Protein AF-A0A1E5NGZ7-F1 (afdb_monomer_lite)

Secondary structure (DSSP, 8-state):
---EEEEGGGTEEEETTTEEEEEE-SS-TTEEEEEETTS-EEEEE-SSHHHHHHHHHHHHHHHHT---

Organism: NCBI:txid1287055

Structure (mmCIF, N/CA/C/O backbone):
data_AF-A0A1E5NGZ7-F1
#
_entry.id   AF-A0A1E5NGZ7-F1
#
loop_
_atom_site.group_PDB
_atom_site.id
_atom_site.type_symbol
_atom_site.label_atom_id
_atom_site.label_alt_id
_atom_site.label_comp_id
_atom_site.label_asym_id
_atom_site.label_entity_id
_atom_site.label_seq_id
_atom_site.pdbx_PDB_ins_code
_atom_site.Cartn_x
_atom_site.Cartn_y
_atom_site.Cartn_z
_atom_site.occupancy
_atom_site.B_iso_or_equiv
_atom_site.auth_seq_id
_atom_site.auth_comp_id
_atom_site.auth_asym_id
_atom_site.auth_atom_id
_atom_site.pdbx_PDB_model_num
ATOM 1 N N . MET A 1 1 ? -17.646 9.050 13.945 1.00 52.53 1 MET A N 1
ATOM 2 C CA . MET A 1 1 ? -17.863 8.826 12.498 1.00 52.53 1 MET A CA 1
ATOM 3 C C . MET A 1 1 ? -16.540 8.426 11.880 1.00 52.53 1 MET A C 1
ATOM 5 O O . MET A 1 1 ? -15.594 9.200 11.995 1.00 52.53 1 MET A O 1
ATOM 9 N N . SER A 1 2 ? -16.461 7.238 11.276 1.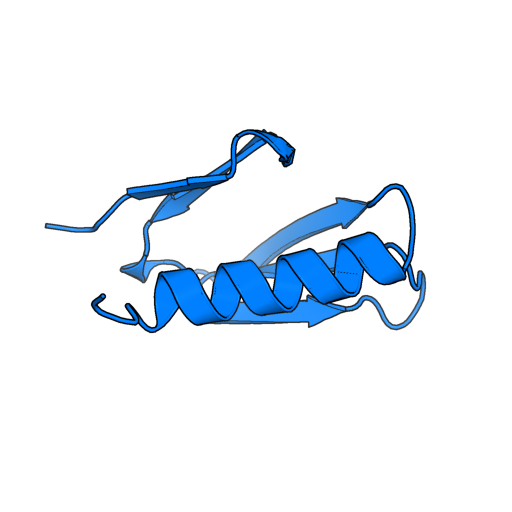00 65.62 2 SER A N 1
ATOM 10 C CA . SER A 1 2 ? -15.227 6.801 10.622 1.00 65.62 2 SER A CA 1
ATOM 11 C C . SER A 1 2 ? -14.954 7.650 9.383 1.00 65.62 2 SER A C 1
ATOM 13 O O . SER A 1 2 ? -15.855 7.914 8.585 1.00 65.62 2 SER A O 1
ATOM 15 N N . LYS A 1 3 ? -13.721 8.139 9.239 1.00 79.50 3 LYS A N 1
ATOM 16 C CA . LYS A 1 3 ? -13.336 8.989 8.109 1.00 79.50 3 LYS A CA 1
ATOM 17 C C . LYS A 1 3 ? -12.885 8.104 6.953 1.00 79.50 3 LYS A C 1
ATOM 19 O O . LYS A 1 3 ? -11.830 7.483 7.039 1.00 79.50 3 LYS A O 1
ATOM 24 N N . LEU A 1 4 ? -13.638 8.084 5.857 1.00 82.81 4 LEU A N 1
ATOM 25 C CA . LEU A 1 4 ? -13.231 7.365 4.651 1.00 82.81 4 LEU A CA 1
ATOM 26 C C . LEU A 1 4 ? -12.010 8.050 4.011 1.00 82.81 4 LEU A C 1
ATOM 28 O O . LEU A 1 4 ? -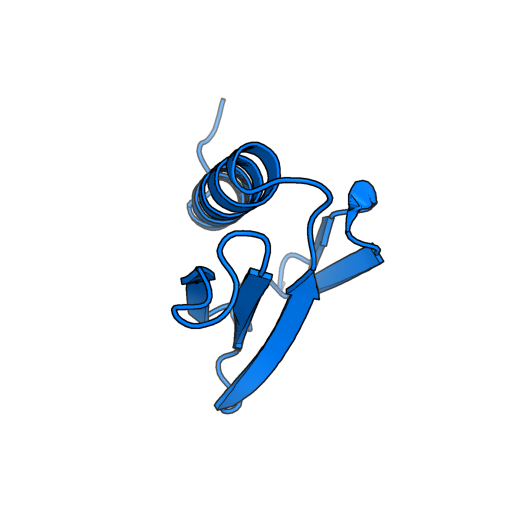12.030 9.242 3.685 1.00 82.81 4 LEU A O 1
ATOM 32 N N . ILE A 1 5 ? -10.932 7.297 3.814 1.00 81.69 5 ILE A N 1
ATOM 33 C CA . ILE A 1 5 ? -9.730 7.727 3.108 1.00 81.69 5 ILE A CA 1
ATOM 34 C C . ILE A 1 5 ? -9.796 7.190 1.683 1.00 81.69 5 ILE A C 1
ATOM 36 O O . ILE A 1 5 ? -9.650 5.999 1.442 1.00 81.69 5 ILE A O 1
ATOM 40 N N . HIS A 1 6 ? -9.958 8.102 0.723 1.00 81.50 6 HIS A N 1
ATOM 41 C CA . HIS A 1 6 ? -9.898 7.775 -0.699 1.00 81.50 6 HIS A CA 1
ATOM 42 C C . HIS A 1 6 ? -8.529 8.155 -1.284 1.00 81.50 6 HIS A C 1
ATOM 44 O O . HIS A 1 6 ? -8.037 9.276 -1.080 1.00 81.50 6 HIS A O 1
ATOM 50 N N . ILE A 1 7 ? -7.922 7.235 -2.029 1.00 79.75 7 ILE A N 1
ATOM 51 C CA . ILE A 1 7 ? -6.673 7.405 -2.772 1.00 79.75 7 ILE A CA 1
ATOM 52 C C . ILE A 1 7 ? -6.955 7.104 -4.242 1.00 79.75 7 ILE A C 1
ATOM 54 O O . ILE A 1 7 ? -6.656 6.030 -4.756 1.00 79.75 7 ILE A O 1
ATOM 58 N N . LYS A 1 8 ? -7.535 8.091 -4.933 1.00 78.81 8 LYS A N 1
ATOM 59 C CA . LYS A 1 8 ? -8.026 7.954 -6.316 1.00 78.81 8 LYS A CA 1
ATOM 60 C C . LYS A 1 8 ? -6.988 7.375 -7.284 1.00 78.81 8 LYS A C 1
ATOM 62 O O . LYS A 1 8 ? -7.314 6.510 -8.080 1.00 78.81 8 LYS A O 1
ATOM 67 N N . LYS A 1 9 ? -5.726 7.813 -7.190 1.00 79.06 9 LYS A N 1
ATOM 68 C CA . LYS A 1 9 ? -4.642 7.336 -8.072 1.00 79.06 9 LYS A CA 1
ATOM 69 C C . LYS A 1 9 ? -4.277 5.859 -7.876 1.00 79.06 9 LYS A C 1
ATOM 71 O O . LYS A 1 9 ? -3.626 5.303 -8.750 1.00 79.06 9 LYS A O 1
ATOM 76 N N . LEU A 1 10 ? -4.648 5.264 -6.743 1.00 75.19 10 LEU A N 1
ATOM 77 C CA . LEU A 1 10 ? -4.454 3.842 -6.456 1.00 75.19 10 LEU A CA 1
ATOM 78 C C . LEU A 1 10 ? -5.755 3.039 -6.585 1.00 75.19 10 LEU A C 1
ATOM 80 O O . LEU A 1 10 ? -5.741 1.846 -6.318 1.00 75.19 10 LEU A O 1
ATOM 84 N N . GLY A 1 11 ? -6.879 3.683 -6.932 1.00 79.94 11 GLY A N 1
ATOM 85 C CA . GLY A 1 11 ? -8.194 3.033 -6.936 1.00 79.94 11 GLY A CA 1
ATOM 86 C C . GLY A 1 11 ? -8.596 2.472 -5.569 1.00 79.94 11 GLY A C 1
ATOM 87 O O . GLY A 1 11 ? -9.382 1.537 -5.502 1.00 79.94 11 GLY A O 1
ATOM 88 N N . LEU A 1 12 ? -8.030 3.009 -4.484 1.00 81.25 12 LEU A N 1
ATOM 89 C CA . LEU A 1 12 ? -8.139 2.424 -3.154 1.00 81.25 12 LEU A CA 1
ATOM 90 C C . LEU A 1 12 ? -8.916 3.3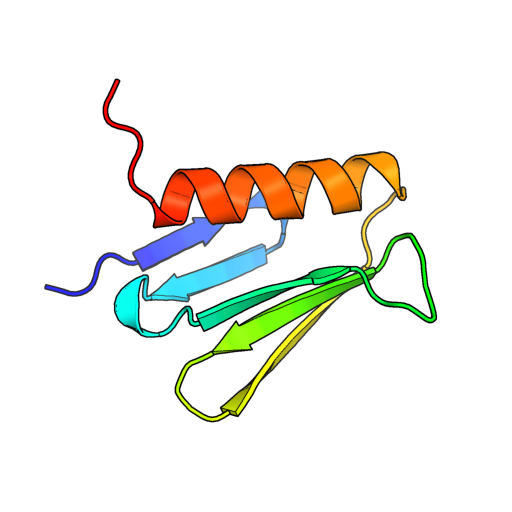54 -2.222 1.00 81.25 12 LEU A C 1
ATOM 92 O O . LEU A 1 12 ? -8.590 4.539 -2.094 1.00 81.25 12 LEU A O 1
ATOM 96 N N . ALA A 1 13 ? -9.917 2.805 -1.544 1.00 83.94 13 ALA A N 1
ATOM 97 C CA . ALA A 1 13 ? -10.647 3.465 -0.474 1.00 83.94 13 ALA A CA 1
ATOM 98 C C . ALA A 1 13 ? -10.652 2.563 0.763 1.00 83.94 13 ALA A C 1
ATOM 100 O O . ALA A 1 13 ? -10.812 1.353 0.642 1.00 83.94 13 ALA A O 1
ATOM 101 N N . PHE A 1 14 ? -10.458 3.145 1.940 1.00 84.06 14 PHE A N 1
ATOM 102 C CA . PHE A 1 14 ? -10.543 2.425 3.209 1.00 84.06 14 PHE A CA 1
ATOM 103 C C . PHE A 1 14 ? -10.979 3.368 4.321 1.00 84.06 14 PHE A C 1
ATOM 105 O O . PHE A 1 14 ? -10.727 4.575 4.255 1.00 84.06 14 PHE A O 1
ATOM 112 N N . ASN A 1 15 ? -11.629 2.836 5.350 1.00 84.50 15 ASN A N 1
ATOM 113 C CA . ASN A 1 15 ? -11.926 3.619 6.540 1.00 84.50 15 ASN A CA 1
ATOM 114 C C . ASN A 1 15 ? -10.646 3.851 7.332 1.00 84.50 15 ASN A C 1
ATOM 116 O O . ASN A 1 15 ? -9.826 2.949 7.486 1.00 84.50 15 ASN A O 1
ATOM 120 N N . LYS A 1 16 ? -10.482 5.066 7.854 1.00 82.81 16 LYS A N 1
ATOM 121 C CA . LYS A 1 16 ? -9.325 5.423 8.674 1.00 82.81 16 LYS A CA 1
ATOM 122 C C . LYS A 1 16 ? -9.149 4.472 9.863 1.00 82.81 16 LYS A C 1
ATOM 124 O O . LYS A 1 16 ? -8.021 4.109 10.170 1.00 82.81 16 LYS A O 1
ATOM 129 N N . ASP A 1 17 ? -10.251 4.078 10.491 1.00 85.50 17 ASP A N 1
ATOM 130 C CA . ASP A 1 17 ? -10.216 3.227 11.682 1.00 85.50 17 ASP A CA 1
ATOM 131 C C . ASP A 1 17 ? -9.858 1.774 11.330 1.00 85.50 17 ASP A C 1
ATOM 133 O O . ASP A 1 17 ? -9.209 1.100 12.121 1.00 85.50 17 ASP A O 1
ATOM 137 N N . ASP A 1 18 ? -10.166 1.331 10.106 1.00 87.06 18 ASP A N 1
ATOM 138 C CA . ASP A 1 18 ? -9.818 -0.008 9.620 1.00 87.06 18 ASP A CA 1
ATOM 139 C C . ASP A 1 18 ? -8.341 -0.107 9.214 1.00 87.06 18 ASP A C 1
ATOM 141 O O . ASP A 1 18 ? -7.815 -1.208 9.074 1.00 87.06 18 ASP A O 1
ATOM 145 N N . PHE A 1 19 ? -7.645 1.014 9.001 1.00 89.19 19 PHE A N 1
ATOM 146 C CA . PHE A 1 19 ? -6.233 1.009 8.623 1.00 89.19 19 PHE A CA 1
ATOM 147 C C . PHE A 1 19 ? -5.340 0.656 9.812 1.00 89.19 19 PHE A C 1
ATOM 149 O O . PHE A 1 19 ? -5.324 1.357 10.823 1.00 89.19 19 PHE A O 1
ATOM 156 N N . MET A 1 20 ? -4.512 -0.375 9.646 1.00 92.06 20 MET A N 1
ATOM 157 C CA . MET A 1 20 ? -3.529 -0.772 10.650 1.00 92.06 20 MET A CA 1
ATOM 158 C C . MET A 1 20 ? -2.129 -0.272 10.283 1.00 92.06 20 MET A C 1
ATOM 160 O O . MET A 1 20 ? -1.517 0.491 11.031 1.00 92.06 20 MET A O 1
ATOM 1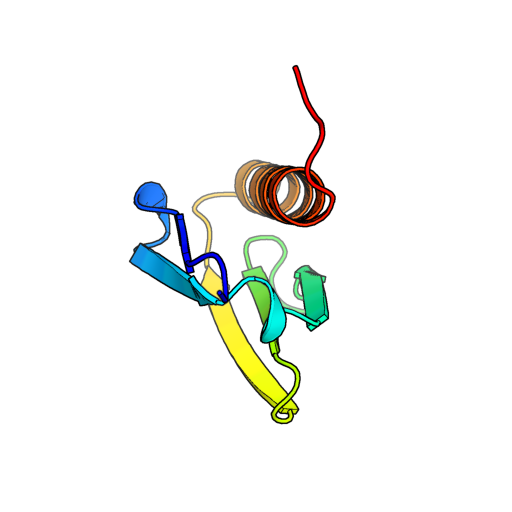64 N N . ARG A 1 21 ? -1.606 -0.682 9.122 1.00 92.31 21 ARG A N 1
ATOM 165 C CA . ARG A 1 21 ? -0.256 -0.309 8.668 1.00 92.31 21 ARG A CA 1
ATOM 166 C C . ARG A 1 21 ? -0.091 -0.449 7.157 1.00 92.31 21 ARG A C 1
ATOM 168 O O . ARG A 1 21 ? -0.889 -1.098 6.488 1.00 92.31 21 ARG A O 1
ATOM 175 N N . ILE A 1 22 ? 0.980 0.138 6.631 1.00 93.06 22 ILE A N 1
ATOM 176 C CA . ILE A 1 22 ? 1.404 0.001 5.235 1.00 93.06 22 ILE A CA 1
ATOM 177 C C . ILE A 1 22 ? 2.894 -0.326 5.179 1.00 93.06 22 ILE A C 1
ATOM 179 O O . ILE A 1 22 ? 3.687 0.294 5.886 1.00 93.06 22 ILE A O 1
ATOM 183 N N . GLU A 1 23 ? 3.272 -1.277 4.332 1.00 93.94 23 GLU A N 1
ATOM 184 C CA . GLU A 1 23 ? 4.651 -1.746 4.188 1.00 93.94 23 GLU A CA 1
ATOM 185 C C . GLU A 1 23 ? 4.998 -1.965 2.713 1.00 93.94 23 GLU A C 1
ATOM 187 O O . GLU A 1 23 ? 4.127 -2.239 1.885 1.00 93.94 23 GLU A O 1
ATOM 192 N N . LYS A 1 24 ? 6.283 -1.846 2.366 1.00 93.81 24 LYS A N 1
ATOM 193 C CA . LYS A 1 24 ? 6.756 -2.265 1.043 1.00 93.81 24 LYS A CA 1
ATOM 194 C C . LYS A 1 24 ? 6.822 -3.782 0.968 1.00 93.81 24 LYS A C 1
ATOM 196 O O . LYS A 1 24 ? 7.125 -4.443 1.956 1.00 93.81 24 LYS A O 1
ATOM 201 N N . SER A 1 25 ? 6.600 -4.322 -0.224 1.00 93.81 25 SER A N 1
ATOM 202 C CA . SER A 1 25 ? 6.876 -5.730 -0.481 1.00 93.81 25 SER A CA 1
ATOM 203 C C . SER A 1 25 ? 8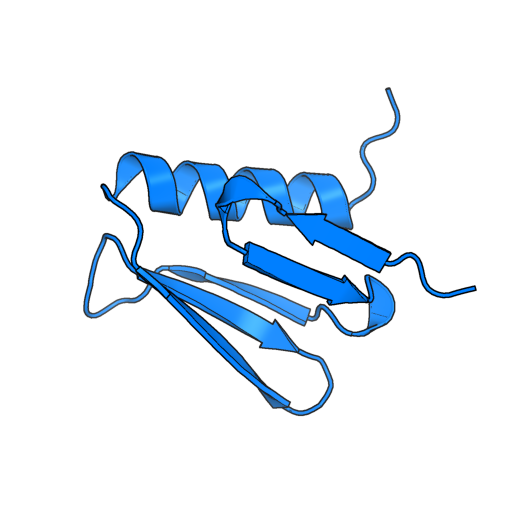.382 -5.987 -0.459 1.00 93.81 25 SER A C 1
ATOM 205 O O . SER A 1 25 ? 9.155 -5.255 -1.075 1.00 93.81 25 SER A O 1
ATOM 207 N N . SER A 1 26 ? 8.789 -7.043 0.243 1.00 89.88 26 SER A N 1
ATOM 208 C CA . SER A 1 26 ? 10.167 -7.548 0.251 1.00 89.88 26 SER A CA 1
ATOM 209 C C . SER A 1 26 ? 10.538 -8.276 -1.044 1.00 89.88 26 SER A C 1
ATOM 211 O O . SER A 1 26 ? 11.717 -8.415 -1.348 1.00 89.88 26 SER A O 1
ATOM 213 N N . ILE A 1 27 ? 9.539 -8.725 -1.811 1.00 92.12 27 ILE A N 1
ATOM 214 C CA . ILE A 1 27 ? 9.721 -9.506 -3.042 1.00 92.12 27 ILE A CA 1
ATOM 215 C C . ILE A 1 27 ? 9.734 -8.589 -4.272 1.00 92.12 27 ILE A C 1
ATOM 217 O O . ILE A 1 27 ? 10.504 -8.804 -5.203 1.00 92.12 27 ILE A O 1
ATOM 221 N N . ASN A 1 28 ? 8.883 -7.558 -4.288 1.00 92.88 28 ASN A N 1
ATOM 222 C CA . ASN A 1 28 ? 8.777 -6.618 -5.402 1.00 92.88 28 ASN A CA 1
ATOM 223 C C . ASN A 1 28 ? 8.961 -5.178 -4.896 1.00 92.88 28 ASN A C 1
ATOM 225 O O . ASN A 1 28 ? 8.071 -4.678 -4.205 1.00 92.88 28 ASN A O 1
ATOM 229 N N . PRO A 1 29 ? 10.033 -4.465 -5.289 1.00 91.69 29 PRO A N 1
ATOM 230 C CA . PRO A 1 29 ? 10.307 -3.109 -4.805 1.00 91.69 29 PRO A CA 1
ATOM 231 C C . PRO A 1 29 ? 9.250 -2.077 -5.234 1.00 91.69 29 PRO A C 1
ATOM 233 O O . PRO A 1 29 ? 9.142 -1.008 -4.634 1.00 91.69 29 PRO A O 1
ATOM 236 N N . CYS A 1 30 ? 8.434 -2.387 -6.245 1.00 95.00 30 CYS A N 1
ATOM 237 C CA . CYS A 1 30 ? 7.302 -1.561 -6.665 1.00 95.00 30 CYS A CA 1
ATOM 238 C C . CYS A 1 30 ? 5.994 -1.911 -5.934 1.00 95.00 30 CYS A C 1
ATOM 240 O O . CYS A 1 30 ? 4.990 -1.226 -6.122 1.00 95.00 30 CYS A O 1
ATOM 242 N N . GLY A 1 31 ? 5.971 -2.975 -5.132 1.00 94.62 31 GLY A N 1
ATOM 243 C CA . GLY A 1 31 ? 4.786 -3.449 -4.428 1.00 94.62 31 GLY A CA 1
ATOM 244 C C . GLY A 1 31 ? 4.614 -2.821 -3.047 1.00 94.62 31 GLY A C 1
ATOM 245 O O . GLY A 1 31 ? 5.587 -2.637 -2.315 1.00 94.62 31 GLY A O 1
ATOM 246 N N . ILE A 1 32 ? 3.368 -2.563 -2.658 1.00 95.00 32 ILE A N 1
ATOM 247 C CA . ILE A 1 32 ? 2.992 -2.137 -1.304 1.00 95.00 32 ILE A CA 1
ATOM 248 C C . ILE A 1 32 ? 1.868 -3.020 -0.760 1.00 95.00 32 ILE A C 1
ATOM 250 O O . ILE A 1 32 ? 0.963 -3.406 -1.500 1.00 95.00 32 ILE A O 1
ATOM 254 N N . TYR A 1 33 ? 1.921 -3.306 0.537 1.00 94.69 33 TYR A N 1
ATOM 255 C CA . TYR A 1 33 ? 0.880 -3.987 1.296 1.00 94.69 33 TYR A CA 1
ATOM 256 C C . TYR A 1 33 ? 0.216 -3.006 2.250 1.00 94.69 33 TYR A C 1
ATOM 258 O O . TYR A 1 33 ? 0.897 -2.325 3.014 1.00 94.69 33 TYR A O 1
ATOM 266 N N . ILE A 1 34 ? -1.109 -2.956 2.227 1.00 92.56 34 ILE A N 1
ATOM 267 C CA . ILE A 1 34 ? -1.923 -2.196 3.175 1.00 92.56 34 ILE A CA 1
ATOM 268 C C . ILE A 1 34 ? -2.658 -3.205 4.032 1.00 92.56 34 ILE A C 1
ATOM 270 O O . ILE A 1 34 ? -3.472 -3.952 3.505 1.00 92.56 34 ILE A O 1
ATOM 274 N N . TYR A 1 35 ? -2.368 -3.219 5.325 1.00 93.38 35 TYR A N 1
ATOM 275 C CA . TYR A 1 35 ? -2.978 -4.130 6.280 1.00 93.38 35 TYR A CA 1
ATOM 276 C C . TYR A 1 35 ? -4.099 -3.430 7.038 1.00 93.38 35 TYR A C 1
ATOM 278 O O . TYR A 1 35 ? -3.950 -2.276 7.462 1.00 93.38 35 TYR A O 1
ATOM 286 N N . TYR A 1 36 ? -5.191 -4.156 7.240 1.00 91.69 36 TYR A N 1
ATOM 287 C CA . TYR A 1 36 ? -6.377 -3.684 7.937 1.00 91.69 36 TYR A CA 1
ATOM 288 C C . TYR A 1 36 ? -6.531 -4.366 9.301 1.00 91.69 36 TYR A C 1
ATOM 290 O O . TYR A 1 36 ? -5.898 -5.388 9.569 1.00 91.69 36 TYR A O 1
ATOM 298 N N . GLN A 1 37 ? -7.359 -3.794 10.177 1.00 90.69 37 GLN A N 1
ATOM 299 C CA . GLN A 1 37 ? -7.605 -4.336 11.519 1.00 90.69 37 GLN A CA 1
ATOM 300 C C . GLN A 1 37 ? -8.261 -5.724 11.506 1.00 90.69 37 GLN A C 1
ATOM 302 O O . GLN A 1 37 ? -8.044 -6.507 12.424 1.00 90.69 37 GLN A O 1
ATOM 307 N N . ASP A 1 38 ? -9.017 -6.056 10.457 1.00 91.31 38 ASP A N 1
ATOM 308 C CA . ASP A 1 38 ? -9.664 -7.364 10.293 1.00 91.31 38 ASP A CA 1
ATOM 309 C C . ASP A 1 38 ? -8.695 -8.479 9.848 1.00 91.31 38 ASP A C 1
ATOM 311 O O . ASP A 1 38 ? -9.119 -9.595 9.550 1.00 91.31 38 ASP A O 1
ATOM 315 N N . GLY A 1 39 ? -7.393 -8.181 9.777 1.00 91.19 39 GLY A N 1
ATOM 316 C CA . GLY A 1 39 ? -6.350 -9.104 9.338 1.00 91.19 39 GLY A CA 1
ATOM 317 C C . GLY A 1 39 ? -6.228 -9.236 7.819 1.00 91.19 39 GLY A C 1
ATOM 318 O O . GLY A 1 39 ? -5.301 -9.896 7.344 1.00 91.19 39 GLY A O 1
ATOM 319 N N . LYS A 1 40 ? -7.106 -8.597 7.033 1.00 91.62 40 LYS A N 1
ATOM 320 C CA . LYS A 1 40 ? -6.975 -8.577 5.573 1.00 91.62 40 LYS A CA 1
ATOM 321 C C . LYS A 1 40 ? -5.877 -7.618 5.137 1.00 91.62 40 LYS A C 1
ATOM 323 O O . LYS A 1 40 ? -5.450 -6.720 5.869 1.00 91.62 40 LYS A O 1
ATOM 328 N N . TYR A 1 41 ? -5.454 -7.780 3.889 1.00 92.56 41 TYR A N 1
ATOM 329 C CA . TYR A 1 41 ? -4.539 -6.855 3.246 1.00 92.56 41 TYR A CA 1
ATOM 330 C C . TYR A 1 41 ? -4.920 -6.593 1.790 1.00 92.56 41 TYR A C 1
ATOM 332 O O . TYR A 1 41 ? -5.477 -7.451 1.109 1.00 92.56 41 TYR A O 1
ATOM 340 N N . SER A 1 42 ? -4.565 -5.404 1.309 1.00 90.81 42 SER A N 1
ATOM 341 C CA . SER A 1 42 ? -4.566 -5.054 -0.111 1.00 90.81 42 SER A CA 1
ATOM 342 C C . SER A 1 42 ? -3.130 -4.991 -0.610 1.00 90.81 42 SER A C 1
ATOM 344 O O . SER A 1 42 ? -2.294 -4.318 -0.004 1.00 90.81 42 SER A O 1
ATOM 346 N N . TYR A 1 43 ? -2.848 -5.658 -1.726 1.00 92.81 43 TYR A N 1
ATOM 347 C CA . TYR A 1 43 ? -1.568 -5.556 -2.420 1.00 92.81 43 TYR A CA 1
ATOM 348 C C . TYR A 1 43 ? -1.708 -4.685 -3.667 1.00 92.81 43 TYR A C 1
ATOM 350 O O . TYR A 1 43 ? -2.628 -4.873 -4.461 1.00 92.81 43 TYR A O 1
ATOM 358 N N . ILE A 1 44 ? -0.797 -3.728 -3.843 1.00 91.38 44 ILE A N 1
ATOM 359 C CA . ILE A 1 44 ? -0.805 -2.813 -4.986 1.00 91.38 44 ILE A CA 1
ATOM 360 C C . ILE A 1 44 ? 0.582 -2.761 -5.614 1.00 91.38 44 ILE A C 1
ATOM 362 O O . ILE A 1 44 ? 1.579 -2.541 -4.925 1.00 91.38 44 ILE A O 1
ATOM 366 N N . VAL A 1 45 ? 0.634 -2.891 -6.939 1.00 92.75 45 VAL A N 1
ATOM 367 C CA . VAL A 1 45 ? 1.857 -2.718 -7.729 1.00 92.75 45 VAL A CA 1
ATOM 368 C C . VAL A 1 45 ? 1.909 -1.295 -8.279 1.00 92.75 45 VAL A C 1
ATOM 370 O O . VAL A 1 45 ? 1.021 -0.854 -9.007 1.00 92.75 45 VAL A O 1
ATOM 373 N N . CYS A 1 46 ? 2.954 -0.558 -7.919 1.00 91.75 46 CYS A N 1
ATOM 374 C CA . CYS A 1 46 ? 3.227 0.783 -8.424 1.00 91.75 46 CYS A CA 1
ATOM 375 C C . CYS A 1 46 ? 4.031 0.731 -9.732 1.00 91.75 46 CYS A C 1
ATOM 377 O O . CYS A 1 46 ? 4.625 -0.284 -10.081 1.00 91.75 46 CYS A O 1
ATOM 379 N N . LYS A 1 47 ? 4.115 1.866 -10.435 1.00 92.00 47 LYS A N 1
ATOM 380 C CA . LYS A 1 47 ? 4.925 2.012 -11.657 1.00 92.00 47 LYS A CA 1
ATOM 381 C C . LYS A 1 47 ? 6.432 2.010 -11.389 1.00 92.00 47 LYS A C 1
ATOM 383 O O . LYS A 1 47 ? 7.212 1.776 -12.302 1.00 92.00 47 LYS A O 1
ATOM 388 N N . SER A 1 48 ? 6.843 2.364 -10.173 1.00 94.00 48 SER A N 1
ATOM 389 C CA . SER A 1 48 ? 8.247 2.404 -9.768 1.00 94.00 48 SER A CA 1
ATOM 390 C C . SER A 1 48 ? 8.391 2.287 -8.256 1.00 94.00 48 SER A C 1
ATOM 392 O O . SER A 1 48 ? 7.470 2.623 -7.503 1.00 94.00 48 SER A O 1
ATOM 394 N N . GLU A 1 49 ? 9.580 1.898 -7.799 1.00 94.56 49 GLU A N 1
ATOM 395 C CA . GLU A 1 49 ? 9.912 1.876 -6.373 1.00 94.56 49 GLU A CA 1
ATOM 396 C C . GLU A 1 49 ? 9.757 3.266 -5.737 1.00 94.56 49 GLU A C 1
ATOM 398 O O . GLU A 1 49 ? 9.214 3.414 -4.640 1.00 94.56 49 GLU A O 1
ATOM 403 N N . ARG A 1 50 ? 10.172 4.323 -6.447 1.00 94.00 50 ARG A N 1
ATOM 404 C CA . ARG A 1 50 ? 9.986 5.706 -5.986 1.00 94.00 50 ARG A CA 1
ATOM 405 C C . ARG A 1 50 ? 8.512 6.007 -5.715 1.00 94.00 50 ARG A C 1
ATOM 407 O O . ARG 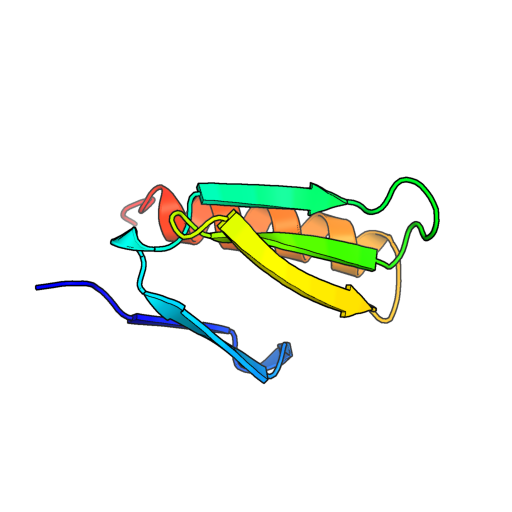A 1 50 ? 8.193 6.672 -4.731 1.00 94.00 50 ARG A O 1
ATOM 414 N N . GLN A 1 51 ? 7.619 5.517 -6.572 1.00 92.00 51 GLN A N 1
ATOM 415 C CA . GLN A 1 51 ? 6.185 5.689 -6.386 1.00 92.00 51 GLN A CA 1
ATOM 416 C C . GLN A 1 51 ? 5.665 4.874 -5.191 1.00 92.00 51 GLN A C 1
ATOM 418 O O . GLN A 1 51 ? 4.871 5.408 -4.419 1.00 92.00 51 GLN A O 1
ATOM 423 N N . ALA A 1 52 ? 6.139 3.641 -4.994 1.00 93.31 52 ALA A N 1
ATOM 424 C CA . ALA A 1 52 ? 5.800 2.828 -3.824 1.00 93.31 52 ALA A CA 1
ATOM 425 C C . ALA A 1 52 ? 6.192 3.531 -2.509 1.00 93.31 52 ALA A C 1
ATOM 427 O O . ALA A 1 52 ? 5.352 3.720 -1.629 1.00 93.31 52 ALA A O 1
ATOM 428 N N . ASN A 1 53 ? 7.433 4.027 -2.416 1.00 93.62 53 ASN A N 1
ATOM 429 C CA . ASN A 1 53 ? 7.924 4.797 -1.264 1.00 93.62 53 ASN A CA 1
ATOM 430 C C . ASN A 1 53 ? 7.073 6.055 -0.997 1.00 93.62 53 ASN A C 1
ATOM 432 O O . ASN A 1 53 ? 6.719 6.360 0.150 1.00 93.62 53 ASN A O 1
ATOM 436 N N . LEU A 1 54 ? 6.722 6.789 -2.060 1.00 92.12 54 LEU A N 1
ATOM 437 C CA . LEU A 1 54 ? 5.881 7.980 -1.959 1.00 92.12 54 LEU A CA 1
ATOM 438 C C . LEU A 1 54 ? 4.493 7.635 -1.403 1.00 92.12 54 LEU A C 1
ATOM 440 O O . LEU A 1 54 ? 3.998 8.339 -0.522 1.00 92.12 54 LEU A O 1
ATOM 444 N N . TRP A 1 55 ? 3.875 6.551 -1.878 1.00 91.00 55 TRP A N 1
ATOM 445 C CA . TRP A 1 55 ? 2.554 6.134 -1.411 1.00 91.00 55 TRP A CA 1
ATOM 446 C C . TRP A 1 55 ? 2.547 5.708 0.049 1.00 91.00 55 TRP A C 1
ATOM 448 O O . TRP A 1 55 ? 1.679 6.178 0.783 1.00 91.00 55 TRP A O 1
ATOM 458 N N . CYS A 1 56 ? 3.534 4.925 0.495 1.00 91.62 56 CYS A N 1
ATOM 459 C CA . CYS A 1 56 ? 3.696 4.597 1.914 1.00 91.62 56 CYS A CA 1
ATOM 460 C C . CYS A 1 56 ? 3.711 5.863 2.780 1.00 91.62 56 CYS A C 1
ATOM 462 O O . CYS A 1 56 ? 2.944 5.987 3.735 1.00 91.62 56 CYS A O 1
ATOM 464 N N . THR A 1 57 ? 4.513 6.851 2.382 1.00 90.69 57 THR A N 1
ATOM 465 C CA . THR A 1 57 ? 4.640 8.123 3.105 1.00 90.69 57 THR A CA 1
ATOM 466 C C . THR A 1 57 ? 3.326 8.908 3.128 1.00 90.69 57 THR A C 1
ATOM 468 O O . THR A 1 57 ? 2.886 9.356 4.187 1.00 90.69 57 THR A O 1
ATOM 471 N N . LEU A 1 58 ? 2.674 9.076 1.973 1.00 88.31 58 LEU A N 1
ATOM 472 C CA . LEU A 1 58 ? 1.425 9.838 1.863 1.00 88.31 58 LEU A CA 1
ATOM 473 C C . LEU A 1 58 ? 0.288 9.201 2.666 1.00 88.31 58 LEU A C 1
ATOM 475 O O . LEU A 1 58 ? -0.496 9.916 3.289 1.00 88.31 58 LEU A O 1
ATOM 479 N N . ILE A 1 59 ? 0.206 7.870 2.665 1.00 87.56 59 ILE A N 1
ATOM 480 C CA . ILE A 1 59 ? -0.814 7.114 3.395 1.00 87.56 59 ILE A CA 1
ATOM 481 C C . ILE A 1 59 ? -0.624 7.277 4.899 1.00 87.56 59 ILE A C 1
ATOM 483 O O . ILE A 1 59 ? -1.572 7.654 5.588 1.00 87.56 59 ILE A O 1
ATOM 487 N N . VAL A 1 60 ? 0.603 7.100 5.400 1.00 88.19 60 VAL A N 1
ATOM 488 C CA . VAL A 1 60 ? 0.908 7.291 6.825 1.00 88.19 60 VAL A CA 1
ATOM 489 C C . VAL A 1 60 ? 0.627 8.730 7.261 1.00 88.19 60 VAL A C 1
ATOM 491 O O . VAL A 1 60 ? -0.024 8.931 8.286 1.00 88.19 60 VAL A O 1
ATOM 494 N N . LYS A 1 61 ? 1.038 9.736 6.476 1.00 85.62 61 LYS A N 1
ATOM 495 C CA . LYS A 1 61 ? 0.758 11.151 6.782 1.00 85.62 61 LYS A CA 1
ATOM 496 C C . LYS A 1 61 ? -0.739 11.451 6.832 1.00 85.62 61 LYS A C 1
ATOM 498 O O . LYS A 1 61 ? -1.222 12.066 7.783 1.00 85.62 61 LYS A O 1
ATOM 503 N N . LYS A 1 62 ? -1.495 10.973 5.838 1.00 82.81 62 LYS A N 1
ATOM 504 C CA . LYS A 1 62 ? -2.952 11.153 5.777 1.00 82.81 62 LYS A CA 1
ATOM 505 C C . LYS A 1 62 ? -3.656 10.457 6.944 1.00 82.81 62 LYS A C 1
ATOM 507 O O . LYS A 1 62 ? -4.622 11.006 7.472 1.00 82.81 62 LYS A O 1
ATOM 512 N N . ASN A 1 63 ? -3.153 9.298 7.375 1.00 80.94 63 ASN A N 1
ATOM 513 C CA . ASN A 1 63 ? -3.684 8.584 8.531 1.00 80.94 63 ASN A CA 1
ATOM 514 C C . ASN A 1 63 ? -3.370 9.296 9.859 1.00 80.94 63 ASN A C 1
ATOM 516 O O . ASN A 1 63 ? -4.259 9.489 10.684 1.00 80.94 63 ASN A O 1
ATOM 520 N N . ARG A 1 64 ? -2.136 9.777 10.053 1.00 80.81 64 ARG A N 1
ATOM 521 C CA . ARG A 1 64 ? -1.745 10.530 11.261 1.00 80.81 64 ARG A CA 1
ATOM 522 C C . ARG A 1 64 ? -2.443 11.884 11.381 1.00 80.81 64 ARG A C 1
ATOM 524 O O . ARG A 1 64 ? -2.539 12.420 12.476 1.00 80.81 64 ARG A O 1
ATOM 531 N N . GLY A 1 65 ? -3.012 12.385 10.286 1.00 67.06 65 GLY A N 1
ATOM 532 C CA . GLY A 1 65 ? -3.831 13.588 10.301 1.00 67.06 65 GLY A CA 1
ATOM 533 C C . GLY A 1 65 ? -3.009 14.841 10.567 1.00 67.06 65 GLY A C 1
ATOM 534 O O . GLY A 1 65 ? -3.439 15.655 11.378 1.00 67.06 65 GLY A O 1
ATOM 535 N N . GLU A 1 66 ? -1.858 14.996 9.895 1.00 55.78 66 GLU A N 1
ATOM 536 C CA . GLU A 1 66 ? -1.134 16.273 9.885 1.00 55.78 66 GLU A CA 1
ATOM 537 C C . GLU A 1 66 ? -2.101 17.380 9.435 1.00 55.78 66 GLU A C 1
ATOM 539 O O . GLU A 1 66 ? -2.473 17.486 8.261 1.00 55.78 66 GLU A O 1
ATOM 544 N N . ARG A 1 67 ? -2.573 18.141 10.430 1.00 46.69 67 ARG A N 1
ATOM 545 C CA . ARG A 1 67 ? -3.284 19.404 10.280 1.00 46.69 67 ARG A CA 1
ATOM 546 C C . ARG A 1 67 ? -2.304 20.359 9.599 1.00 46.69 67 ARG A C 1
ATOM 548 O O . ARG A 1 67 ? -1.225 20.595 10.137 1.00 46.69 67 ARG A O 1
ATOM 555 N N . LYS A 1 68 ? -2.655 20.840 8.407 1.00 42.69 68 LYS A N 1
ATOM 556 C CA . LYS A 1 68 ? -2.203 22.173 8.008 1.00 42.69 68 LYS A CA 1
ATOM 557 C C . LYS A 1 68 ? -2.978 23.191 8.827 1.00 42.69 68 LYS A C 1
ATOM 559 O O . LYS A 1 68 ? -4.170 22.902 9.091 1.00 42.69 68 LYS A O 1
#

Sequence (68 aa):
MSKLIHIKKLGLAFNKDDFMRIEKSSINPCGIYIYYQDGKYSYIVCKSERQANLWCTLIVKKNRGERK

Foldseek 3Di:
DFDWDDDVVQRDIDTLQQWDAKDADPVDLQKIWTAGPVRDIDIGGHPDSVVSVVVRVVVVCVSVPPDD

Radius of gyration: 11.73 Å; chains: 1; bounding box: 28×32×24 Å

pLDDT: mean 85.87, std 11.15, range [42.69, 95.0]